Protein AF-A0A8S1IR73-F1 (afdb_monomer_lite)

Sequence (139 aa):
GVGATVCCPGPIAPFKDGVPNVEIRPDGSLAFNRTSLVGPMNALRVSELIATAAAYGLDESWVSQQPLLFMGHAMQSAPGLGWNIIKLLGPARVRRMKAGLGGDAFGEIIRGKASALLAGLQRRLRWSAGKAKSVADEL

Foldseek 3Di:
DDADEAEAEDFEDDQDDPPAPFQQAPVRDTAGAPDAPQDGHYPVVSVVVVVVCVVVRPRYYYHGDPPVVVLVVCCVVPVPVSVVLCVQLVVVLVVCSNVVYHSRNSVVSVVVVVVVVVVVVVVVVVVVVVVVVVVVVVD

pLDDT: mean 74.09, std 13.03, range [42.41, 93.69]

Radius of gyration: 21.78 Å; chains: 1; bounding box: 35×51×77 Å

Structure (mmCIF, N/CA/C/O backbone):
data_AF-A0A8S1IR73-F1
#
_entry.id   AF-A0A8S1IR73-F1
#
loop_
_atom_site.group_PDB
_atom_site.id
_atom_site.type_symbol
_atom_site.label_atom_id
_atom_site.label_alt_id
_atom_site.label_comp_id
_atom_site.label_asym_id
_atom_site.label_entity_id
_atom_site.label_seq_id
_atom_site.pdbx_PDB_ins_code
_atom_site.Cartn_x
_atom_site.Cartn_y
_atom_site.Cartn_z
_atom_site.occupancy
_atom_site.B_iso_or_equiv
_atom_site.auth_seq_id
_atom_site.auth_comp_id
_atom_site.auth_asym_id
_atom_site.auth_atom_id
_atom_site.pdbx_PDB_model_num
ATOM 1 N N . GLY A 1 1 ? -17.301 1.345 25.913 1.00 80.12 1 GLY A N 1
ATOM 2 C CA . GLY A 1 1 ? -17.833 0.440 24.874 1.00 80.12 1 GLY A CA 1
ATOM 3 C C . GLY A 1 1 ? -16.677 -0.242 24.173 1.00 80.12 1 GLY A C 1
ATOM 4 O O . GLY A 1 1 ? -15.562 0.245 24.299 1.00 80.12 1 GLY A O 1
ATOM 5 N N . VAL A 1 2 ? -16.918 -1.357 23.482 1.00 85.00 2 VAL A N 1
ATOM 6 C CA . VAL A 1 2 ? -15.906 -2.004 22.626 1.00 85.00 2 VAL A CA 1
ATOM 7 C C . VAL A 1 2 ? -15.981 -1.368 21.238 1.00 85.00 2 VAL A C 1
ATOM 9 O O . VAL A 1 2 ? -17.069 -1.303 20.673 1.00 85.00 2 VAL A O 1
ATOM 12 N N . GLY A 1 3 ? -14.853 -0.878 20.722 1.00 86.88 3 GLY A N 1
ATOM 13 C CA . GLY A 1 3 ? -14.714 -0.363 19.356 1.00 86.88 3 GLY A CA 1
ATOM 14 C C . GLY A 1 3 ? -13.854 -1.299 18.508 1.00 86.88 3 GLY A C 1
ATOM 15 O O . GLY A 1 3 ? -13.035 -2.042 19.050 1.00 86.88 3 GLY A O 1
ATOM 16 N N . ALA A 1 4 ? -14.046 -1.273 17.191 1.00 89.50 4 ALA A N 1
ATOM 17 C CA . ALA A 1 4 ? -13.272 -2.066 16.243 1.00 89.50 4 ALA A CA 1
ATOM 18 C C . ALA A 1 4 ? -12.822 -1.192 15.067 1.00 89.50 4 ALA A C 1
ATOM 20 O O . ALA A 1 4 ? -13.580 -0.344 14.611 1.00 89.50 4 ALA A O 1
ATOM 21 N N . THR A 1 5 ? -11.608 -1.441 14.574 1.00 91.38 5 THR A N 1
ATOM 22 C CA . THR A 1 5 ? -11.007 -0.732 13.436 1.00 91.38 5 THR A CA 1
ATOM 23 C C . THR A 1 5 ? -10.470 -1.749 12.442 1.00 91.38 5 THR A C 1
ATOM 25 O O . THR A 1 5 ? -9.673 -2.619 12.805 1.00 91.38 5 THR A O 1
ATOM 28 N N . VAL A 1 6 ? -10.860 -1.632 11.175 1.00 91.06 6 VAL A N 1
ATOM 29 C CA . VAL A 1 6 ? -10.351 -2.486 10.097 1.00 91.06 6 VAL A CA 1
ATOM 30 C C . VAL A 1 6 ? -9.114 -1.839 9.480 1.00 91.06 6 VAL A C 1
ATOM 32 O O . VAL A 1 6 ? -9.164 -0.718 8.982 1.00 91.06 6 VAL A O 1
ATOM 35 N N . CYS A 1 7 ? -7.979 -2.539 9.503 1.00 88.00 7 CYS A N 1
ATOM 36 C CA . CYS A 1 7 ? -6.722 -2.034 8.950 1.00 88.00 7 CYS A CA 1
ATOM 37 C C . CYS A 1 7 ? -6.275 -2.862 7.742 1.00 88.00 7 CYS A C 1
ATOM 39 O O . CYS A 1 7 ? -6.101 -4.075 7.850 1.00 88.00 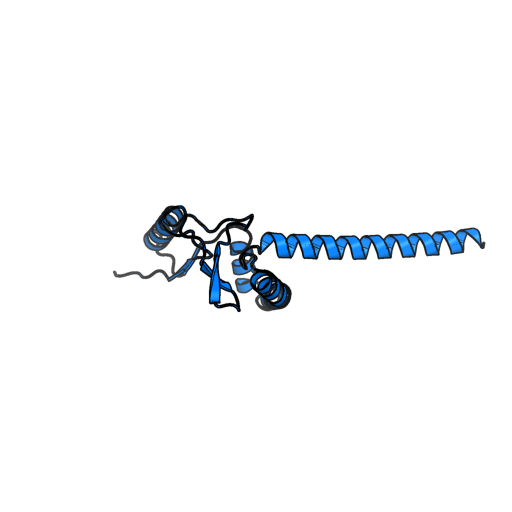7 CYS A O 1
ATOM 41 N N . CYS A 1 8 ? -6.017 -2.197 6.616 1.00 85.94 8 CYS A N 1
ATOM 42 C CA . CYS A 1 8 ? -5.536 -2.804 5.375 1.00 85.94 8 CYS A CA 1
ATOM 43 C C . CYS A 1 8 ? -4.093 -2.357 5.091 1.00 85.94 8 CYS A C 1
ATOM 45 O O . CYS A 1 8 ? -3.879 -1.291 4.497 1.00 85.94 8 CYS A O 1
ATOM 47 N N . PRO A 1 9 ? -3.080 -3.130 5.518 1.00 82.38 9 PRO A N 1
ATOM 48 C CA . PRO A 1 9 ? -1.700 -2.799 5.214 1.00 82.38 9 PRO A CA 1
ATOM 49 C C . PRO A 1 9 ? -1.322 -3.180 3.776 1.00 82.38 9 PRO A C 1
ATOM 51 O O . PRO A 1 9 ? -1.740 -4.208 3.243 1.00 82.38 9 PRO A O 1
ATOM 54 N N . GLY A 1 10 ? -0.484 -2.352 3.151 1.00 76.31 10 GLY A N 1
ATOM 55 C CA . GLY A 1 10 ? 0.249 -2.715 1.938 1.00 76.31 10 GLY A CA 1
ATOM 56 C C . GLY A 1 10 ? 1.435 -3.643 2.245 1.00 76.31 10 GLY A C 1
ATOM 57 O O . GLY A 1 10 ? 1.501 -4.210 3.329 1.00 76.31 10 GLY A O 1
ATOM 58 N N . PRO A 1 11 ? 2.401 -3.802 1.323 1.00 75.50 11 PRO A N 1
ATOM 59 C CA . PRO A 1 11 ? 3.570 -4.657 1.549 1.00 75.50 11 PRO A CA 1
ATOM 60 C C . PRO A 1 11 ? 4.331 -4.288 2.837 1.00 75.50 11 PRO A C 1
ATOM 62 O O . PRO A 1 11 ? 4.726 -3.132 3.002 1.00 75.50 11 PRO A O 1
ATOM 65 N N . ILE A 1 12 ? 4.546 -5.266 3.727 1.00 75.25 12 ILE A N 1
ATOM 66 C CA . ILE A 1 12 ? 5.247 -5.113 5.016 1.00 75.25 12 ILE A CA 1
ATOM 67 C C . ILE A 1 12 ? 6.570 -5.883 4.974 1.00 75.25 12 ILE A C 1
ATOM 69 O O . ILE A 1 12 ? 6.623 -7.015 4.495 1.00 75.25 12 ILE A O 1
ATOM 73 N N . ALA A 1 13 ? 7.643 -5.258 5.458 1.00 70.56 13 ALA A N 1
ATOM 74 C CA . ALA A 1 13 ? 8.947 -5.880 5.597 1.00 70.56 13 ALA A CA 1
ATOM 75 C C . ALA A 1 13 ? 8.889 -6.871 6.768 1.00 70.56 13 ALA A C 1
ATOM 77 O O . ALA A 1 13 ? 8.376 -6.512 7.831 1.00 70.56 13 ALA A O 1
ATOM 78 N N . PRO A 1 14 ? 9.400 -8.101 6.621 1.00 64.38 14 PRO A N 1
ATOM 79 C CA . PRO A 1 14 ? 9.396 -9.053 7.720 1.00 64.38 14 PRO A CA 1
ATOM 80 C C . PRO A 1 14 ? 10.175 -8.509 8.923 1.00 64.38 14 PRO A C 1
ATOM 82 O O . PRO A 1 14 ? 11.183 -7.826 8.773 1.00 64.38 14 PRO A O 1
ATOM 85 N N . PHE A 1 15 ? 9.714 -8.853 10.129 1.00 54.72 15 PHE A N 1
ATOM 86 C CA . PHE A 1 15 ? 10.275 -8.400 11.413 1.00 54.72 15 PHE A CA 1
ATOM 87 C C . PHE A 1 15 ? 11.756 -8.754 11.632 1.00 54.72 15 PHE A C 1
ATOM 89 O O . PHE A 1 15 ? 12.386 -8.201 12.528 1.00 54.72 15 PHE A O 1
ATOM 96 N N . LYS A 1 16 ? 12.308 -9.685 10.847 1.00 51.22 16 LYS A N 1
ATOM 97 C CA . LYS A 1 16 ? 13.734 -10.010 10.845 1.00 51.22 16 LYS A CA 1
ATOM 98 C C . LYS A 1 16 ? 14.370 -9.462 9.578 1.00 51.22 16 LYS A C 1
ATOM 100 O O . LYS A 1 16 ? 14.035 -9.913 8.478 1.00 51.22 16 LYS A O 1
ATOM 105 N N . ASP A 1 17 ? 15.321 -8.550 9.763 1.00 48.03 17 ASP A N 1
ATOM 106 C CA . ASP A 1 17 ? 16.242 -8.112 8.721 1.00 48.03 17 ASP A CA 1
ATOM 107 C C . ASP A 1 17 ? 16.794 -9.337 7.986 1.00 48.03 17 ASP A C 1
ATOM 109 O O . ASP A 1 17 ? 17.501 -10.170 8.552 1.00 48.03 17 ASP A O 1
ATOM 113 N N . GLY A 1 18 ? 16.425 -9.478 6.714 1.00 47.22 18 GLY A N 1
ATOM 114 C CA . GLY A 1 18 ? 16.974 -10.528 5.867 1.00 47.22 18 GLY A CA 1
ATOM 115 C C . GLY A 1 18 ? 16.200 -11.842 5.807 1.00 47.22 18 GLY A C 1
ATOM 116 O O . GLY A 1 18 ? 16.794 -12.818 5.360 1.00 47.22 18 GLY A O 1
ATOM 117 N N . VAL A 1 19 ? 14.903 -11.887 6.138 1.00 48.47 19 VAL A N 1
ATOM 118 C CA . VAL A 1 19 ? 14.020 -12.905 5.534 1.00 48.47 19 VAL A CA 1
ATOM 119 C C . VAL A 1 19 ? 13.515 -12.333 4.205 1.00 48.47 19 VAL A C 1
ATOM 121 O O . VAL A 1 19 ? 12.579 -11.541 4.201 1.00 48.47 19 VAL A O 1
ATOM 124 N N . PRO A 1 20 ? 14.175 -12.595 3.068 1.00 50.66 20 PRO A N 1
ATOM 125 C CA . PRO A 1 20 ? 13.707 -12.108 1.775 1.00 50.66 20 PRO A CA 1
ATOM 126 C C . PRO A 1 20 ? 12.280 -12.587 1.505 1.00 50.66 20 PRO A C 1
ATOM 128 O O . PRO A 1 20 ? 11.905 -13.690 1.904 1.00 50.66 20 PRO A O 1
ATOM 131 N N . ASN A 1 21 ? 11.506 -11.772 0.785 1.00 52.09 21 ASN A N 1
ATOM 132 C CA . ASN A 1 21 ? 10.274 -12.243 0.164 1.00 52.09 21 ASN A CA 1
ATOM 133 C C . ASN A 1 21 ? 10.630 -13.474 -0.673 1.00 52.09 21 ASN A C 1
ATOM 135 O O . ASN A 1 21 ? 11.425 -13.385 -1.613 1.00 52.09 21 ASN A O 1
ATOM 139 N N . VAL A 1 22 ? 10.108 -14.624 -0.257 1.00 54.31 22 VAL A N 1
ATOM 140 C CA . VAL A 1 22 ? 10.385 -15.905 -0.892 1.00 54.31 22 VAL A CA 1
ATOM 141 C C . VAL A 1 22 ? 9.603 -15.942 -2.194 1.00 54.31 22 VAL A C 1
ATOM 143 O O . VAL A 1 22 ? 8.381 -16.075 -2.196 1.00 54.31 22 VAL A O 1
ATOM 146 N N . GLU A 1 23 ? 10.309 -15.791 -3.307 1.00 57.50 23 GLU A N 1
ATOM 147 C CA . GLU A 1 23 ? 9.740 -15.977 -4.632 1.00 57.50 23 GLU A CA 1
ATOM 148 C C . GLU A 1 23 ? 10.011 -17.427 -5.048 1.00 57.50 23 GLU A C 1
ATOM 150 O O . GLU A 1 23 ? 11.157 -17.816 -5.273 1.00 57.50 23 GLU A O 1
ATOM 155 N N . ILE A 1 24 ? 8.965 -18.257 -5.082 1.00 56.75 24 ILE A N 1
ATOM 156 C CA . ILE A 1 24 ? 9.071 -19.643 -5.552 1.00 56.75 24 ILE A CA 1
ATOM 157 C C . ILE A 1 24 ? 9.158 -19.590 -7.076 1.00 56.75 24 ILE A C 1
ATOM 159 O O . ILE A 1 24 ? 8.187 -19.238 -7.751 1.00 56.75 24 ILE A O 1
ATOM 163 N N . ARG A 1 25 ? 10.333 -19.897 -7.628 1.00 58.53 25 ARG A N 1
ATOM 164 C CA . ARG A 1 25 ? 10.522 -19.980 -9.075 1.00 58.53 25 ARG A CA 1
ATOM 165 C C . ARG A 1 25 ? 9.783 -21.198 -9.649 1.00 58.53 25 ARG A C 1
ATOM 167 O O . ARG A 1 25 ? 9.524 -22.164 -8.932 1.00 58.53 25 ARG A O 1
ATOM 174 N N . PRO A 1 26 ? 9.476 -21.197 -10.959 1.00 53.31 26 PRO A N 1
ATOM 175 C CA . PRO A 1 26 ? 8.839 -22.334 -11.632 1.00 53.31 26 PRO A CA 1
ATOM 176 C C . PRO A 1 26 ? 9.626 -23.654 -11.556 1.00 53.31 26 PRO A C 1
ATOM 178 O O . PRO A 1 26 ? 9.050 -24.712 -11.777 1.00 53.31 26 PRO A O 1
ATOM 181 N N . ASP A 1 27 ? 10.926 -23.594 -11.254 1.00 63.41 27 ASP A N 1
ATOM 182 C CA . ASP A 1 27 ? 11.816 -24.743 -11.043 1.00 63.41 27 ASP A CA 1
ATOM 183 C C . ASP A 1 27 ? 11.806 -25.262 -9.588 1.00 63.41 27 ASP A C 1
ATOM 185 O O . ASP A 1 27 ? 12.571 -26.159 -9.244 1.00 63.41 27 ASP A O 1
ATOM 189 N N . GLY A 1 28 ? 10.958 -24.695 -8.721 1.00 56.38 28 GLY A N 1
ATOM 190 C CA . GLY A 1 28 ? 10.884 -25.022 -7.296 1.00 56.38 28 GLY A CA 1
ATOM 191 C C . GLY A 1 28 ? 11.984 -24.383 -6.443 1.00 56.38 28 GLY A C 1
ATOM 192 O O . GLY A 1 28 ? 11.997 -24.582 -5.228 1.00 56.38 28 GLY A O 1
ATOM 193 N N . SER A 1 29 ? 12.893 -23.601 -7.035 1.00 45.34 29 SER A N 1
ATOM 194 C CA . SER A 1 29 ? 13.947 -22.909 -6.293 1.00 45.34 29 SER A CA 1
ATOM 195 C C . SER A 1 29 ? 13.432 -21.626 -5.634 1.00 45.34 29 SER A C 1
ATOM 197 O O . SER A 1 29 ? 12.555 -20.927 -6.149 1.00 45.34 29 SER A O 1
ATOM 199 N N . LEU A 1 30 ? 13.975 -21.310 -4.459 1.00 53.84 30 LEU A N 1
ATOM 200 C CA . LEU A 1 30 ? 13.636 -20.096 -3.721 1.00 53.84 30 LEU A CA 1
ATOM 201 C C . LEU A 1 30 ? 14.546 -18.965 -4.207 1.00 53.84 30 LEU A C 1
ATOM 203 O O . LEU A 1 30 ? 15.763 -19.018 -4.028 1.00 53.84 30 LEU A O 1
ATOM 207 N N . ALA A 1 31 ? 13.966 -17.943 -4.830 1.00 50.25 31 ALA A N 1
ATOM 208 C CA . ALA A 1 31 ? 14.681 -16.743 -5.234 1.00 50.25 31 ALA A CA 1
ATOM 209 C C . ALA A 1 31 ? 14.435 -15.605 -4.245 1.00 50.25 31 ALA A C 1
ATOM 211 O O . ALA A 1 31 ? 13.313 -15.344 -3.813 1.00 50.25 31 ALA A O 1
ATOM 212 N N . PHE A 1 32 ? 15.522 -14.926 -3.890 1.00 52.84 32 PHE A N 1
ATOM 213 C CA . PHE A 1 32 ? 15.524 -13.851 -2.913 1.00 52.84 32 PHE A CA 1
ATOM 214 C C . PHE A 1 32 ? 15.407 -12.504 -3.621 1.00 52.84 32 PHE A C 1
ATOM 216 O O . PHE A 1 32 ? 16.385 -12.012 -4.186 1.00 52.84 32 PHE A O 1
ATOM 223 N N . ASN A 1 33 ? 14.223 -11.891 -3.591 1.00 51.56 33 ASN A N 1
ATOM 224 C CA . ASN A 1 33 ? 14.032 -10.585 -4.210 1.00 51.56 33 ASN A CA 1
ATOM 225 C C . ASN A 1 33 ? 14.299 -9.455 -3.212 1.00 51.56 33 ASN A C 1
ATOM 227 O O . ASN A 1 33 ? 13.533 -9.251 -2.270 1.00 51.56 33 ASN A O 1
ATOM 231 N N . ARG A 1 34 ? 15.404 -8.729 -3.409 1.00 48.44 34 ARG A N 1
ATOM 232 C CA . ARG A 1 34 ? 15.784 -7.543 -2.620 1.00 48.44 34 ARG A CA 1
ATOM 233 C C . ARG A 1 34 ? 15.567 -6.228 -3.378 1.00 48.44 34 ARG A C 1
ATOM 235 O O . ARG A 1 34 ? 16.041 -5.191 -2.925 1.00 48.44 34 ARG A O 1
ATOM 242 N N . THR A 1 35 ? 14.902 -6.243 -4.534 1.00 42.41 35 THR A N 1
ATOM 243 C CA . THR A 1 35 ? 14.945 -5.109 -5.468 1.00 42.41 35 THR A CA 1
ATOM 244 C C . THR A 1 35 ? 13.554 -4.571 -5.788 1.00 42.41 35 THR A C 1
ATOM 246 O O . THR A 1 35 ? 13.025 -4.757 -6.881 1.00 42.41 35 THR A O 1
ATOM 249 N N . SER A 1 36 ? 12.983 -3.838 -4.836 1.00 44.88 36 SER A N 1
ATOM 250 C CA . SER A 1 36 ? 11.922 -2.863 -5.091 1.00 44.88 36 SER A CA 1
ATOM 251 C C . SER A 1 36 ? 12.354 -1.502 -4.531 1.00 44.88 36 SER A C 1
ATOM 253 O O . SER A 1 36 ? 12.642 -1.366 -3.346 1.00 44.88 36 SER A O 1
ATOM 255 N N . LEU A 1 37 ? 12.443 -0.476 -5.396 1.00 43.56 37 LEU A N 1
ATOM 256 C CA . LEU A 1 37 ? 12.904 0.885 -5.040 1.00 43.56 37 LEU A CA 1
ATOM 257 C C . LEU A 1 37 ? 11.953 1.646 -4.087 1.00 43.56 37 LEU A C 1
ATOM 259 O O . LEU A 1 37 ? 12.272 2.747 -3.647 1.00 43.56 37 LEU A O 1
ATOM 263 N N . VAL A 1 38 ? 10.789 1.073 -3.771 1.00 53.06 38 VAL A N 1
ATOM 264 C CA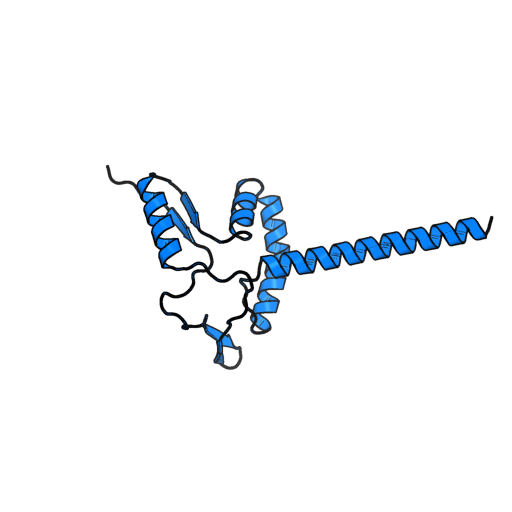 . VAL A 1 38 ? 9.858 1.520 -2.723 1.00 53.06 38 VAL A CA 1
ATOM 265 C C . VAL A 1 38 ? 9.697 0.321 -1.798 1.00 53.06 38 VAL A C 1
ATOM 267 O O . VAL A 1 38 ? 8.854 -0.540 -2.037 1.00 53.06 38 VAL A O 1
ATOM 270 N N . GLY A 1 39 ? 10.618 0.193 -0.844 1.00 59.19 39 GLY A N 1
ATOM 271 C CA . GLY A 1 39 ? 10.706 -0.987 0.008 1.00 59.19 39 GLY A CA 1
ATOM 272 C C . GLY A 1 39 ? 9.420 -1.209 0.812 1.00 59.19 39 GLY A C 1
ATOM 273 O O . GLY A 1 39 ? 8.691 -0.254 1.101 1.00 59.19 39 GLY A O 1
ATOM 274 N N . PRO A 1 40 ? 9.121 -2.459 1.190 1.00 67.50 40 PRO A N 1
ATOM 275 C CA . PRO A 1 40 ? 7.970 -2.748 2.030 1.00 67.50 40 PRO A CA 1
ATOM 276 C C . PRO A 1 40 ? 8.071 -1.989 3.368 1.00 67.50 40 PRO A C 1
ATOM 278 O O . PRO A 1 40 ? 9.163 -1.682 3.850 1.00 67.50 40 PRO A O 1
ATOM 281 N N . MET A 1 41 ? 6.932 -1.623 3.962 1.00 72.62 41 MET A N 1
ATOM 282 C CA . MET A 1 41 ? 6.925 -0.808 5.180 1.00 72.62 41 MET A CA 1
ATOM 283 C C . MET A 1 41 ? 7.517 -1.559 6.368 1.00 72.62 41 MET A C 1
ATOM 285 O O . MET A 1 41 ? 7.239 -2.738 6.552 1.00 72.62 41 MET A O 1
ATOM 289 N N . ASN A 1 42 ? 8.275 -0.864 7.218 1.00 77.50 42 ASN A N 1
ATOM 290 C CA . ASN A 1 42 ? 8.764 -1.443 8.465 1.00 77.50 42 ASN A CA 1
ATOM 291 C C . ASN A 1 42 ? 7.579 -1.900 9.340 1.00 77.50 42 ASN A C 1
ATOM 293 O O . ASN A 1 42 ? 6.642 -1.132 9.570 1.00 77.50 42 ASN A O 1
ATOM 297 N N . ALA A 1 43 ? 7.624 -3.143 9.824 1.00 80.31 43 ALA A N 1
ATOM 298 C CA . ALA A 1 43 ? 6.535 -3.741 10.590 1.00 80.31 43 ALA A CA 1
ATOM 299 C C . ALA A 1 43 ? 6.239 -3.012 11.912 1.00 80.31 43 ALA A C 1
ATOM 301 O O . ALA A 1 43 ? 5.071 -2.867 12.273 1.00 80.31 43 ALA A O 1
ATOM 302 N N . LEU A 1 44 ? 7.266 -2.476 12.585 1.00 81.62 44 LEU A N 1
ATOM 303 C CA . LEU A 1 44 ? 7.089 -1.634 13.770 1.00 81.62 44 LEU A CA 1
ATOM 304 C C . LEU A 1 44 ? 6.263 -0.398 13.410 1.00 81.62 44 LEU A C 1
ATOM 306 O O . LEU A 1 44 ? 5.235 -0.129 14.029 1.00 81.62 44 LEU A O 1
ATOM 310 N N . ARG A 1 45 ? 6.633 0.282 12.322 1.00 82.75 45 ARG A N 1
ATOM 311 C CA . ARG A 1 45 ? 5.902 1.463 11.859 1.00 82.75 45 ARG A CA 1
ATOM 312 C C . ARG A 1 45 ? 4.453 1.147 11.479 1.00 82.75 45 ARG A C 1
ATOM 314 O O . ARG A 1 45 ? 3.561 1.945 11.748 1.00 82.75 45 ARG A O 1
ATOM 321 N N . VAL A 1 46 ? 4.203 -0.007 10.858 1.00 87.31 46 VAL A N 1
ATOM 322 C CA . VAL A 1 46 ? 2.837 -0.461 10.539 1.00 87.31 46 VAL A CA 1
ATOM 323 C C . VAL A 1 46 ? 2.032 -0.654 11.825 1.00 87.31 46 VAL A C 1
ATOM 325 O O . VAL A 1 46 ? 0.904 -0.177 11.910 1.00 87.31 46 VAL A O 1
ATOM 328 N N . SER A 1 47 ? 2.614 -1.306 12.836 1.00 88.06 47 SER A N 1
ATOM 329 C CA . SER A 1 47 ? 1.937 -1.563 14.112 1.00 88.06 47 SER A CA 1
ATOM 330 C C . SER A 1 47 ? 1.596 -0.284 14.883 1.00 88.06 47 SER A C 1
ATOM 332 O O . SER A 1 47 ? 0.488 -0.171 15.402 1.00 88.06 47 SER A O 1
ATOM 334 N N . GLU A 1 48 ? 2.479 0.719 14.873 1.00 90.44 48 GLU A N 1
ATOM 335 C CA . GLU A 1 48 ? 2.206 2.042 15.451 1.00 90.44 48 GLU A CA 1
ATOM 336 C C . GLU A 1 48 ? 1.006 2.720 14.782 1.00 90.44 48 GLU A C 1
ATOM 338 O O . GLU A 1 48 ? 0.152 3.290 15.460 1.00 90.44 48 GLU A O 1
ATOM 343 N N . LEU A 1 49 ? 0.924 2.652 13.450 1.00 90.44 49 LEU A N 1
ATOM 344 C CA . LEU A 1 49 ? -0.167 3.260 12.689 1.00 90.44 49 LEU A CA 1
ATOM 345 C C . LEU A 1 49 ? -1.499 2.549 12.945 1.00 90.44 49 LEU A C 1
ATOM 347 O O . LEU A 1 49 ? -2.517 3.221 13.081 1.00 90.44 49 LEU A O 1
ATOM 351 N N . ILE A 1 50 ? -1.486 1.220 13.076 1.00 91.81 50 ILE A N 1
ATOM 352 C CA . ILE A 1 50 ? -2.668 0.429 13.451 1.00 91.81 50 ILE A CA 1
ATOM 353 C C . ILE A 1 50 ? -3.141 0.801 14.861 1.00 91.81 50 ILE A C 1
ATOM 355 O O . ILE A 1 50 ? -4.323 1.072 15.063 1.00 91.81 50 ILE A O 1
ATOM 359 N N . ALA A 1 51 ? -2.223 0.857 15.830 1.00 92.88 51 ALA A N 1
ATOM 360 C CA . ALA A 1 51 ? -2.559 1.228 17.202 1.00 92.88 51 ALA A CA 1
ATOM 361 C C . ALA A 1 51 ? -3.103 2.662 17.275 1.00 92.88 51 ALA A C 1
ATOM 363 O O . ALA A 1 51 ? -4.073 2.927 17.980 1.00 92.88 51 ALA A O 1
ATOM 364 N N . THR A 1 52 ? -2.523 3.570 16.487 1.00 93.69 52 THR A N 1
ATOM 365 C CA . THR A 1 52 ? -3.010 4.944 16.351 1.00 93.69 52 THR A CA 1
ATOM 366 C C . THR A 1 52 ? -4.420 4.961 15.760 1.00 93.69 52 THR A C 1
ATOM 368 O O . THR A 1 52 ? -5.307 5.573 16.341 1.00 93.69 52 THR A O 1
ATOM 371 N N . ALA A 1 53 ? -4.674 4.252 14.658 1.00 92.19 53 ALA A N 1
ATOM 372 C CA . ALA A 1 53 ? -5.999 4.191 14.040 1.00 92.19 53 ALA A CA 1
ATOM 373 C C . ALA A 1 53 ? -7.083 3.702 15.017 1.00 92.19 53 ALA A C 1
ATOM 375 O O . ALA A 1 53 ? -8.153 4.304 15.096 1.00 92.19 53 ALA A O 1
ATOM 376 N N . ALA A 1 54 ? -6.769 2.674 15.811 1.00 92.38 54 ALA A N 1
ATOM 377 C CA . ALA A 1 54 ? -7.655 2.174 16.857 1.00 92.38 54 ALA A CA 1
ATOM 378 C C . ALA A 1 54 ? -7.871 3.197 17.987 1.00 92.38 54 ALA A C 1
ATOM 380 O O . ALA A 1 54 ? -8.999 3.387 18.435 1.00 92.38 54 ALA A O 1
ATOM 381 N N . ALA A 1 55 ? -6.817 3.897 18.424 1.00 92.94 55 ALA A N 1
ATOM 382 C CA . ALA A 1 55 ? -6.914 4.925 19.463 1.00 92.94 55 ALA A CA 1
ATOM 383 C C . ALA A 1 55 ? -7.789 6.119 19.043 1.00 92.94 55 ALA A C 1
ATOM 385 O O . ALA A 1 55 ? -8.478 6.697 19.880 1.00 92.94 55 ALA A O 1
ATOM 386 N N . TYR A 1 56 ? -7.790 6.464 17.753 1.00 93.50 56 TYR A N 1
ATOM 387 C CA . TYR A 1 56 ? -8.649 7.509 17.188 1.00 93.50 56 TYR A CA 1
ATOM 388 C C . TYR A 1 56 ? -10.061 7.022 16.826 1.00 93.50 56 TYR A C 1
ATOM 390 O O . TYR A 1 56 ? -10.876 7.828 16.384 1.00 93.50 56 TYR A O 1
ATOM 398 N N . GLY A 1 57 ? -10.368 5.733 17.015 1.00 91.88 57 GLY A N 1
ATOM 399 C CA . GLY A 1 57 ? -11.682 5.170 16.708 1.00 91.88 57 GLY A CA 1
ATOM 400 C C . GLY A 1 57 ? -12.031 5.225 15.221 1.00 91.88 57 GLY A C 1
ATOM 401 O O . GLY A 1 57 ? -13.187 5.449 14.879 1.00 91.88 57 GLY A O 1
ATOM 402 N N . LEU A 1 58 ? -11.039 5.074 14.337 1.00 90.44 58 LEU A N 1
ATOM 403 C CA . LEU A 1 58 ? -11.293 5.010 12.898 1.00 90.44 58 LEU A CA 1
ATOM 404 C C . LEU A 1 58 ? -12.019 3.704 12.557 1.00 90.44 58 LEU A C 1
ATOM 406 O O . LEU A 1 58 ? -11.621 2.647 13.040 1.00 90.44 58 LEU A O 1
ATOM 410 N N . ASP A 1 59 ? -13.028 3.748 11.690 1.00 88.56 59 ASP A N 1
ATOM 411 C CA . ASP A 1 59 ? -13.706 2.528 11.226 1.00 88.56 59 ASP A CA 1
ATOM 412 C C . ASP A 1 59 ? -12.802 1.720 10.276 1.00 88.56 59 ASP A C 1
ATOM 414 O O . ASP A 1 59 ? -12.671 0.499 10.397 1.00 88.56 59 ASP A O 1
ATOM 418 N N . GLU A 1 60 ? -12.104 2.416 9.370 1.00 86.56 60 GLU A N 1
ATOM 419 C CA . GLU A 1 60 ? -11.181 1.834 8.392 1.00 86.56 60 GLU A CA 1
ATOM 420 C C . GLU A 1 60 ? -9.879 2.640 8.281 1.00 86.56 60 GLU A C 1
ATOM 422 O O . GLU A 1 60 ? -9.882 3.873 8.279 1.00 86.56 60 GLU A O 1
ATOM 427 N N . SER A 1 61 ? -8.744 1.951 8.131 1.00 87.25 61 SER A N 1
ATOM 428 C CA . SER A 1 61 ? -7.450 2.587 7.864 1.00 87.25 61 SER A CA 1
ATOM 429 C C . SER A 1 61 ? -6.625 1.819 6.832 1.00 87.25 61 SER A C 1
ATOM 431 O O . SER A 1 61 ? -6.546 0.589 6.840 1.00 87.25 61 SER A O 1
ATOM 433 N N . TRP A 1 62 ? -6.007 2.549 5.904 1.00 86.31 62 TRP A N 1
ATOM 434 C CA . TRP A 1 62 ? -5.117 1.988 4.887 1.00 86.31 62 TRP A CA 1
ATOM 435 C C . TRP A 1 62 ? -3.689 2.428 5.163 1.00 86.31 62 TRP A C 1
ATOM 437 O O . TRP A 1 62 ? -3.400 3.616 5.290 1.00 86.31 62 TRP A O 1
ATOM 447 N N . VAL A 1 63 ? -2.786 1.457 5.242 1.00 84.69 63 VAL A N 1
ATOM 448 C CA . VAL A 1 63 ? -1.433 1.677 5.754 1.00 84.69 63 VAL A CA 1
ATOM 449 C C . VAL A 1 63 ? -0.426 1.212 4.704 1.00 84.69 63 VAL A C 1
ATOM 451 O O . VAL A 1 63 ? -0.112 0.030 4.597 1.00 84.69 63 VAL A O 1
ATOM 454 N N . SER A 1 64 ? 0.052 2.131 3.861 1.00 79.69 64 SER A N 1
ATOM 455 C CA . SER A 1 64 ? 0.988 1.810 2.774 1.00 79.69 64 SER A CA 1
ATOM 456 C C . SER A 1 64 ? 1.864 3.001 2.367 1.00 79.69 64 SER A C 1
ATOM 458 O O . SER A 1 64 ? 1.539 4.150 2.662 1.00 79.69 64 SER A O 1
ATOM 460 N N . GLN A 1 65 ? 2.961 2.739 1.647 1.00 74.56 65 GLN A N 1
ATOM 461 C CA . GLN A 1 65 ? 3.791 3.793 1.060 1.00 74.56 65 GLN A CA 1
ATOM 462 C C . GLN A 1 65 ? 3.097 4.465 -0.142 1.00 74.56 65 GLN A C 1
ATOM 464 O O . GLN A 1 65 ? 2.303 3.857 -0.870 1.00 74.56 65 GLN A O 1
ATOM 469 N N . GLN A 1 66 ? 3.439 5.734 -0.381 1.00 66.00 66 GLN A N 1
A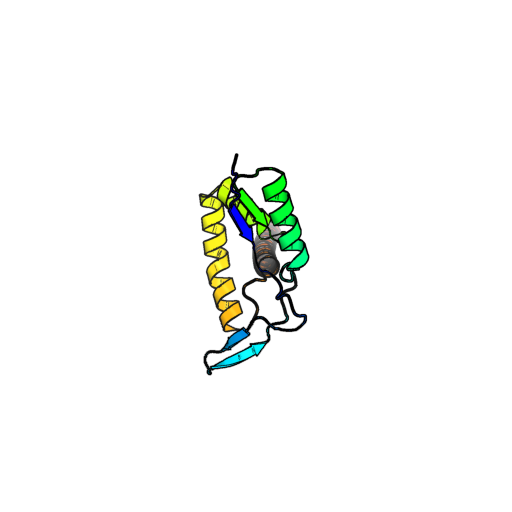TOM 470 C CA . GLN A 1 66 ? 3.047 6.500 -1.571 1.00 66.00 66 GLN A CA 1
ATOM 471 C C . GLN A 1 66 ? 3.819 5.930 -2.773 1.00 66.00 66 GLN A C 1
ATOM 473 O O . GLN A 1 66 ? 5.023 6.157 -2.881 1.00 66.00 66 GLN A O 1
ATOM 478 N N . PRO A 1 67 ? 3.201 5.068 -3.603 1.00 70.75 67 PRO A N 1
ATOM 479 C CA . PRO A 1 67 ? 2.082 5.425 -4.484 1.00 70.75 67 PRO A CA 1
ATOM 480 C C . PRO A 1 67 ? 0.859 4.494 -4.377 1.00 70.75 67 PRO A C 1
ATOM 482 O O . PRO A 1 67 ? -0.144 4.695 -5.064 1.00 70.75 67 PRO A O 1
ATOM 485 N N . LEU A 1 68 ? 0.941 3.457 -3.543 1.00 73.25 68 LEU A N 1
ATOM 486 C CA . LEU A 1 68 ? -0.122 2.470 -3.387 1.00 73.25 68 LEU A CA 1
ATOM 487 C C . LEU A 1 68 ? -1.277 3.048 -2.561 1.00 73.25 68 LEU A C 1
ATOM 489 O O . LEU A 1 68 ? -2.439 2.813 -2.882 1.00 73.25 68 LEU A O 1
ATOM 493 N N . LEU A 1 69 ? -0.959 3.880 -1.565 1.00 78.50 69 LEU A N 1
ATOM 494 C CA . LEU A 1 69 ? -1.961 4.603 -0.782 1.00 78.50 69 LEU A CA 1
ATOM 495 C C . LEU A 1 69 ? -2.800 5.549 -1.660 1.00 78.50 69 LEU A C 1
ATOM 497 O O . LEU A 1 69 ? -4.025 5.545 -1.583 1.00 78.50 69 LEU A O 1
ATOM 501 N N . PHE A 1 70 ? -2.153 6.279 -2.576 1.00 78.12 70 PHE A N 1
ATOM 502 C CA . PHE A 1 70 ? -2.843 7.126 -3.554 1.00 78.12 70 PHE A CA 1
ATOM 503 C C . PHE A 1 70 ? -3.770 6.320 -4.477 1.00 78.12 70 PHE A C 1
ATOM 505 O O . PHE A 1 70 ? -4.885 6.748 -4.764 1.00 78.12 70 PHE A O 1
ATOM 512 N N . MET A 1 71 ? -3.342 5.127 -4.909 1.00 76.25 71 MET A N 1
ATOM 513 C CA . MET A 1 71 ? -4.197 4.220 -5.684 1.00 76.25 71 MET A CA 1
ATOM 514 C C . MET A 1 71 ? -5.455 3.823 -4.906 1.00 76.25 71 MET A C 1
ATOM 516 O O . MET A 1 71 ? -6.532 3.724 -5.488 1.00 76.25 71 MET A O 1
ATOM 520 N N . GLY A 1 72 ? -5.323 3.624 -3.596 1.00 77.06 72 GLY A N 1
ATOM 521 C CA . GLY A 1 72 ? -6.446 3.344 -2.715 1.00 77.06 72 GLY A CA 1
ATOM 522 C C . GLY A 1 72 ? -7.486 4.442 -2.676 1.00 77.06 72 GLY A C 1
ATOM 523 O O . GLY A 1 72 ? -8.661 4.190 -2.937 1.00 77.06 72 GLY A O 1
ATOM 524 N N . HIS A 1 73 ? -7.040 5.677 -2.465 1.00 80.44 73 HIS A N 1
ATOM 525 C CA . HIS A 1 73 ? -7.929 6.831 -2.548 1.00 80.44 73 HIS A CA 1
ATOM 526 C C . HIS A 1 73 ? -8.538 6.995 -3.943 1.00 80.44 73 HIS A C 1
ATOM 528 O O . HIS A 1 73 ? -9.717 7.311 -4.060 1.00 80.44 73 HIS A O 1
ATOM 534 N N . ALA A 1 74 ? -7.791 6.703 -5.011 1.00 79.69 74 ALA A N 1
ATOM 535 C CA . ALA A 1 74 ? -8.345 6.726 -6.361 1.00 79.69 74 ALA A CA 1
ATOM 536 C C . ALA A 1 74 ? -9.461 5.681 -6.566 1.00 79.69 74 ALA A C 1
ATOM 538 O O . ALA A 1 74 ? -10.438 5.992 -7.244 1.00 79.69 74 ALA A O 1
ATOM 539 N N . MET A 1 75 ? -9.368 4.480 -5.971 1.00 80.38 75 MET A N 1
ATOM 540 C CA . MET A 1 75 ? -10.472 3.500 -6.011 1.00 80.38 75 MET A CA 1
ATOM 541 C C . MET A 1 75 ? -11.712 3.995 -5.280 1.00 80.38 75 MET A C 1
ATOM 543 O O . MET A 1 75 ? -12.817 3.781 -5.768 1.00 80.38 75 MET A O 1
ATOM 547 N N . GLN A 1 76 ? -11.523 4.623 -4.118 1.00 82.81 76 GLN A N 1
ATOM 548 C CA . GLN A 1 76 ? -12.622 5.110 -3.285 1.00 82.81 76 GLN A CA 1
ATOM 549 C C . GLN A 1 76 ? -13.349 6.280 -3.957 1.00 82.81 76 GLN A C 1
ATOM 551 O O . GLN A 1 76 ? -14.575 6.302 -3.991 1.00 82.81 76 GLN A O 1
ATOM 556 N N . SER A 1 77 ? -12.605 7.218 -4.549 1.00 83.62 77 SER A N 1
ATOM 557 C CA . SER A 1 77 ? -13.185 8.411 -5.176 1.00 83.62 77 SER A CA 1
ATOM 558 C C . SER A 1 77 ? -13.674 8.175 -6.609 1.00 83.62 77 SER A C 1
ATOM 560 O O . SER A 1 77 ? -14.618 8.823 -7.053 1.00 83.62 77 SER A O 1
ATOM 562 N N . ALA A 1 78 ? -13.021 7.287 -7.365 1.00 88.06 78 ALA A N 1
ATOM 563 C CA . ALA A 1 78 ? -13.299 7.060 -8.782 1.00 88.06 78 ALA A CA 1
ATOM 564 C C . ALA A 1 78 ? -13.063 5.584 -9.170 1.00 88.06 78 ALA A C 1
ATOM 566 O O . ALA A 1 78 ? -12.084 5.266 -9.859 1.00 88.06 78 ALA A O 1
ATOM 567 N N . PRO A 1 79 ? -13.974 4.663 -8.800 1.00 85.06 79 PRO A N 1
ATOM 568 C CA . PRO A 1 79 ? -13.771 3.222 -8.969 1.00 85.06 79 PRO A CA 1
ATOM 569 C C . PRO A 1 79 ? -13.527 2.812 -10.427 1.00 85.06 79 PRO A C 1
ATOM 571 O O . PRO A 1 79 ? -12.714 1.930 -10.695 1.00 85.06 79 PRO A O 1
ATOM 574 N N . GLY A 1 80 ? -14.154 3.492 -11.395 1.00 85.94 80 GLY A N 1
ATOM 575 C CA . GLY A 1 80 ? -13.918 3.242 -12.821 1.00 85.94 80 GLY A CA 1
ATOM 576 C C . GLY A 1 80 ? -12.497 3.599 -13.274 1.00 85.94 80 GLY A C 1
ATOM 577 O O . GLY A 1 80 ? -11.857 2.825 -13.991 1.00 85.94 80 GLY A O 1
ATOM 578 N N . LEU A 1 81 ? -11.972 4.745 -12.827 1.00 80.44 81 LEU A N 1
ATOM 579 C CA . LEU A 1 81 ? -10.596 5.158 -13.120 1.00 80.44 81 LEU A CA 1
ATOM 580 C C . LEU A 1 81 ? -9.612 4.182 -12.482 1.00 80.44 81 LEU A C 1
ATOM 582 O O . LEU A 1 81 ? -8.687 3.698 -13.133 1.00 80.44 81 LEU A O 1
ATOM 586 N N . GLY A 1 82 ? -9.862 3.851 -11.224 1.00 81.88 82 GLY A N 1
ATOM 587 C CA . GLY A 1 82 ? -9.060 2.903 -10.498 1.00 81.88 82 GLY A CA 1
ATOM 588 C C . GLY A 1 82 ? -9.017 1.518 -11.159 1.00 81.88 82 GLY A C 1
ATOM 589 O O . GLY A 1 82 ? -7.938 0.978 -11.420 1.00 81.88 82 GLY A O 1
ATOM 590 N N . TRP A 1 83 ? -10.168 0.976 -11.547 1.00 82.75 83 TRP A N 1
ATOM 591 C CA . TRP A 1 83 ? -10.249 -0.302 -12.251 1.00 82.75 83 TRP A CA 1
ATOM 592 C C . TRP A 1 83 ? -9.422 -0.320 -13.542 1.00 82.75 83 TRP A C 1
ATOM 594 O O . TRP A 1 83 ? -8.700 -1.283 -13.817 1.00 82.75 83 TRP A O 1
ATOM 604 N N . ASN A 1 84 ? -9.460 0.771 -14.311 1.00 83.69 84 ASN A N 1
ATOM 605 C CA . ASN A 1 84 ? -8.650 0.913 -15.519 1.00 83.69 84 ASN A CA 1
ATOM 606 C C . ASN A 1 84 ? -7.148 0.926 -15.212 1.00 83.69 84 ASN A C 1
ATOM 608 O O . ASN A 1 84 ? -6.363 0.299 -15.929 1.00 83.69 84 ASN A O 1
ATOM 612 N N . ILE A 1 85 ? -6.737 1.578 -14.123 1.00 80.06 85 ILE A N 1
ATOM 613 C CA . ILE A 1 85 ? -5.335 1.590 -13.702 1.00 80.06 85 ILE A CA 1
ATOM 614 C C . ILE A 1 85 ? -4.891 0.193 -13.246 1.00 80.06 85 ILE A C 1
ATOM 616 O O . ILE A 1 85 ? -3.827 -0.275 -13.652 1.00 80.06 85 ILE A O 1
ATOM 620 N N . ILE A 1 86 ? -5.715 -0.532 -12.486 1.00 81.56 86 ILE A N 1
ATOM 621 C CA . ILE A 1 86 ? -5.412 -1.912 -12.077 1.00 81.56 86 ILE A CA 1
ATOM 622 C C . ILE A 1 86 ? -5.292 -2.828 -13.298 1.00 81.56 86 ILE A C 1
ATOM 624 O O . ILE A 1 86 ? -4.323 -3.582 -13.391 1.00 81.56 86 ILE A O 1
ATOM 628 N N . LYS A 1 87 ? -6.204 -2.731 -14.274 1.00 83.56 87 LYS A N 1
ATOM 629 C CA . LYS A 1 87 ? -6.116 -3.486 -15.538 1.00 83.56 87 LYS A CA 1
ATOM 630 C C . LYS A 1 87 ? -4.836 -3.187 -16.315 1.00 83.56 87 LYS A C 1
ATOM 632 O O . LYS A 1 87 ? -4.266 -4.085 -16.932 1.00 83.56 87 LYS A O 1
ATOM 637 N N . LEU A 1 88 ? -4.355 -1.947 -16.271 1.00 80.56 88 LEU A N 1
ATOM 638 C CA . LEU A 1 88 ? -3.111 -1.551 -16.927 1.00 80.56 88 LEU A CA 1
ATOM 639 C C . LEU A 1 88 ? -1.865 -2.093 -16.205 1.00 80.56 88 LEU A C 1
ATOM 641 O O . LEU A 1 88 ? -0.875 -2.456 -16.852 1.00 80.56 88 LEU A O 1
ATOM 645 N N . LEU A 1 89 ? -1.898 -2.118 -14.872 1.00 77.25 89 LEU A N 1
ATOM 646 C CA . LEU A 1 89 ? -0.763 -2.484 -14.024 1.00 77.25 89 LEU A CA 1
ATOM 647 C C . LEU A 1 89 ? -0.671 -3.990 -13.769 1.00 77.25 89 LEU A C 1
ATOM 649 O O . LEU A 1 89 ? 0.437 -4.519 -13.712 1.00 77.25 89 LEU A O 1
ATOM 653 N N . GLY A 1 90 ? -1.798 -4.695 -13.680 1.00 77.94 90 GLY A N 1
ATOM 654 C CA . GLY A 1 90 ? -1.875 -6.132 -13.400 1.00 77.94 90 GLY A CA 1
ATOM 655 C C . GLY A 1 90 ? -0.979 -6.977 -14.313 1.00 77.94 90 GLY A C 1
ATOM 656 O O . GLY A 1 90 ? -0.084 -7.655 -13.810 1.00 77.94 90 GLY A O 1
ATOM 657 N N . PRO A 1 91 ? -1.099 -6.874 -15.651 1.00 83.44 91 PRO A N 1
ATOM 658 C CA . PRO A 1 91 ? -0.253 -7.631 -16.573 1.00 83.44 91 PRO A CA 1
ATOM 659 C C . PRO A 1 91 ? 1.238 -7.295 -16.446 1.00 83.44 91 PRO A C 1
ATOM 661 O O . PRO A 1 91 ? 2.089 -8.155 -16.657 1.00 83.44 91 PRO A O 1
ATOM 664 N N . ALA A 1 92 ? 1.575 -6.045 -16.112 1.00 76.69 92 ALA A N 1
ATOM 665 C CA . ALA A 1 92 ? 2.962 -5.636 -15.911 1.00 76.69 92 ALA A CA 1
ATOM 666 C C . ALA A 1 92 ? 3.538 -6.219 -14.613 1.00 76.69 92 ALA A C 1
ATOM 668 O O . ALA A 1 92 ? 4.669 -6.694 -14.625 1.00 76.69 92 ALA A O 1
ATOM 669 N N . ARG A 1 93 ? 2.750 -6.254 -13.533 1.00 72.69 93 ARG A N 1
ATOM 670 C CA . ARG A 1 93 ? 3.133 -6.882 -12.260 1.00 72.69 93 ARG A CA 1
ATOM 671 C C . ARG A 1 93 ? 3.363 -8.382 -12.430 1.00 72.69 93 ARG A C 1
ATOM 673 O O . ARG A 1 93 ? 4.411 -8.873 -12.035 1.00 72.69 93 ARG A O 1
ATOM 680 N N . VAL A 1 94 ? 2.456 -9.077 -13.120 1.00 78.50 94 VAL A N 1
ATOM 681 C CA . VAL A 1 94 ? 2.600 -10.515 -13.410 1.00 78.50 94 VAL A CA 1
ATOM 682 C C . VAL A 1 94 ? 3.856 -10.799 -14.236 1.00 78.50 94 VAL A C 1
ATOM 684 O O . VAL A 1 94 ? 4.579 -11.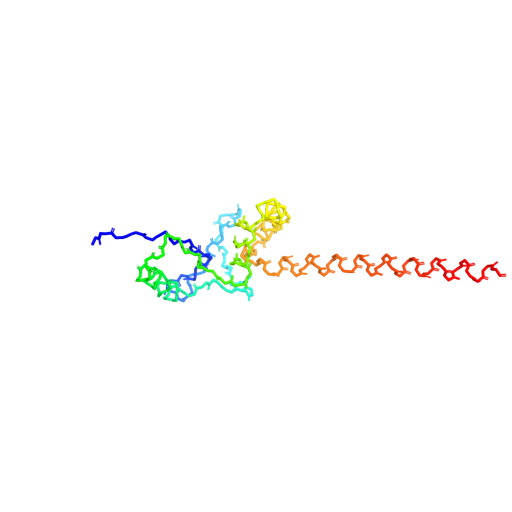746 -13.945 1.00 78.50 94 VAL A O 1
ATOM 687 N N . ARG A 1 95 ? 4.159 -9.978 -15.250 1.00 79.25 95 ARG A N 1
ATOM 688 C CA . ARG A 1 95 ? 5.392 -1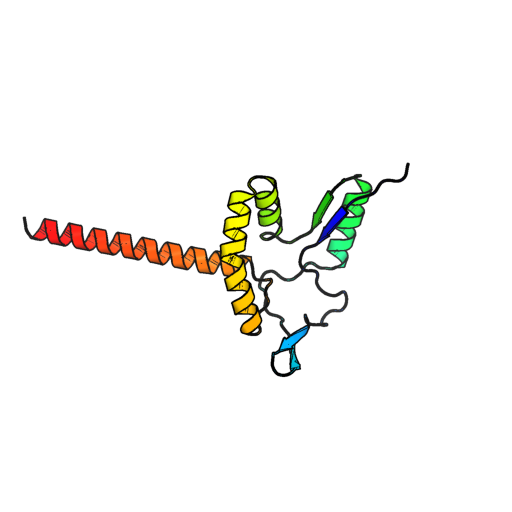0.141 -16.041 1.00 79.25 95 ARG A CA 1
ATOM 689 C C . ARG A 1 95 ? 6.661 -9.908 -15.223 1.00 79.25 95 ARG A C 1
ATOM 691 O O . ARG A 1 95 ? 7.637 -10.607 -15.457 1.00 79.25 95 ARG A O 1
ATOM 698 N N . ARG A 1 96 ? 6.647 -8.964 -14.276 1.00 69.94 96 ARG A N 1
ATOM 699 C CA . ARG A 1 96 ? 7.788 -8.726 -13.377 1.00 69.94 96 ARG A CA 1
ATOM 700 C C . ARG A 1 96 ? 8.006 -9.900 -12.431 1.00 69.94 96 ARG A C 1
ATOM 702 O O . ARG A 1 96 ? 9.120 -10.397 -12.380 1.00 69.94 96 ARG A O 1
ATOM 709 N N . MET A 1 97 ? 6.940 -10.425 -11.830 1.00 68.06 97 MET A N 1
ATOM 710 C CA . MET A 1 97 ? 7.029 -11.632 -10.997 1.00 68.06 97 MET A CA 1
ATOM 711 C C . MET A 1 97 ? 7.532 -12.841 -11.799 1.00 68.06 97 MET A C 1
ATOM 713 O O . MET A 1 97 ? 8.419 -13.565 -11.371 1.00 68.06 97 MET A O 1
ATOM 717 N N . LYS A 1 98 ? 7.061 -13.027 -13.041 1.00 72.00 98 LYS A N 1
ATOM 718 C CA . LYS A 1 98 ? 7.602 -14.077 -13.926 1.00 72.00 98 LYS A CA 1
ATOM 719 C C . LYS A 1 98 ? 9.096 -13.913 -14.231 1.00 72.00 98 LYS A C 1
ATOM 721 O O . LYS A 1 98 ? 9.757 -14.904 -14.513 1.00 72.00 98 LYS A O 1
ATOM 726 N N . ALA A 1 99 ? 9.615 -12.689 -14.196 1.00 71.06 99 ALA A N 1
ATOM 727 C CA . ALA A 1 99 ? 11.029 -12.389 -14.396 1.00 71.06 99 ALA A CA 1
ATOM 728 C C . ALA A 1 99 ? 11.860 -12.485 -13.099 1.00 71.06 99 ALA A C 1
ATOM 730 O O . ALA A 1 99 ? 13.039 -12.138 -13.121 1.00 71.06 99 ALA A O 1
ATOM 731 N N . GLY A 1 100 ? 11.267 -12.921 -11.979 1.00 61.97 100 GLY A N 1
ATOM 732 C CA . GLY A 1 100 ? 11.927 -12.935 -10.673 1.00 61.97 100 GLY A CA 1
ATOM 733 C C . GLY A 1 100 ? 12.192 -11.528 -10.134 1.00 61.97 100 GLY A C 1
ATOM 734 O O . GLY A 1 100 ? 13.217 -11.293 -9.495 1.00 61.97 100 GLY A O 1
ATOM 735 N N . LEU A 1 101 ? 11.327 -10.563 -10.469 1.00 63.50 101 LEU A N 1
ATOM 736 C CA . LEU A 1 101 ? 11.348 -9.183 -9.979 1.00 63.50 101 LEU A CA 1
ATOM 737 C C . LEU A 1 101 ? 10.117 -8.928 -9.098 1.00 63.50 101 LEU A C 1
ATOM 739 O O . LEU A 1 101 ? 9.006 -9.331 -9.447 1.00 63.50 101 LEU A O 1
ATOM 743 N N . GLY A 1 102 ? 10.298 -8.168 -8.014 1.00 62.34 102 GLY A N 1
ATOM 744 C CA . GLY A 1 102 ? 9.237 -7.841 -7.065 1.00 62.34 102 GLY A CA 1
ATOM 745 C C . GLY A 1 102 ? 7.994 -7.256 -7.746 1.00 62.34 102 GLY A C 1
ATOM 746 O O . GLY A 1 102 ? 8.062 -6.314 -8.544 1.00 62.34 102 GLY A O 1
ATOM 747 N N . GLY A 1 103 ? 6.826 -7.832 -7.443 1.00 60.56 103 GLY A N 1
ATOM 748 C CA . GLY A 1 103 ? 5.523 -7.388 -7.961 1.00 60.56 103 GLY A CA 1
ATOM 749 C C . GLY A 1 103 ? 4.979 -6.107 -7.305 1.00 60.56 103 GLY A C 1
ATOM 750 O O . GLY A 1 103 ? 3.872 -5.664 -7.632 1.00 60.56 103 GLY A O 1
ATOM 751 N N . ASP A 1 104 ? 5.734 -5.538 -6.371 1.00 58.97 104 ASP A N 1
ATOM 752 C CA . ASP A 1 104 ? 5.472 -4.374 -5.518 1.00 58.97 104 ASP A CA 1
ATOM 753 C C . ASP A 1 104 ? 6.077 -3.065 -6.062 1.00 58.97 104 ASP A C 1
ATOM 755 O O . ASP A 1 104 ? 5.776 -1.989 -5.548 1.00 58.97 104 ASP A O 1
ATOM 759 N N . ALA A 1 105 ? 6.839 -3.122 -7.162 1.00 65.94 105 ALA A N 1
ATOM 760 C CA . ALA A 1 105 ? 7.436 -1.970 -7.849 1.00 65.94 105 ALA A CA 1
ATOM 761 C C . ALA A 1 105 ? 6.406 -1.097 -8.610 1.00 65.94 105 ALA A C 1
ATOM 763 O O . ALA A 1 105 ? 6.579 -0.737 -9.779 1.00 65.94 105 ALA A O 1
ATOM 764 N N . PHE A 1 106 ? 5.302 -0.745 -7.953 1.00 69.31 106 PHE A N 1
ATOM 765 C CA . PHE A 1 106 ? 4.178 0.009 -8.506 1.00 69.31 106 PHE A CA 1
ATOM 766 C C . PHE A 1 106 ? 4.621 1.343 -9.119 1.00 69.31 106 PHE A C 1
ATOM 768 O O . PHE A 1 106 ? 4.274 1.664 -10.257 1.00 69.31 106 PHE A O 1
ATOM 775 N N . GLY A 1 107 ? 5.464 2.087 -8.395 1.00 68.44 107 GLY A N 1
ATOM 776 C CA . GLY A 1 107 ? 5.993 3.374 -8.846 1.00 68.44 107 GLY A CA 1
ATOM 777 C C . GLY A 1 107 ? 6.910 3.270 -10.068 1.00 68.44 107 GLY A C 1
ATOM 778 O O . GLY A 1 107 ? 6.924 4.179 -10.896 1.00 68.44 107 GLY A O 1
ATOM 779 N N . GLU A 1 108 ? 7.649 2.170 -10.226 1.00 68.69 108 GLU A N 1
ATOM 780 C CA . GLU A 1 108 ? 8.498 1.943 -11.403 1.00 68.69 108 GLU A CA 1
ATOM 781 C C . GLU A 1 108 ? 7.677 1.571 -12.633 1.00 68.69 108 GLU A C 1
ATOM 783 O O . GLU A 1 108 ? 7.963 2.035 -13.734 1.00 68.69 108 GLU A O 1
ATOM 788 N N . ILE A 1 109 ? 6.636 0.752 -12.457 1.00 72.19 109 ILE A N 1
ATOM 789 C CA . ILE A 1 109 ? 5.737 0.380 -13.554 1.00 72.19 109 ILE A CA 1
ATOM 790 C C . ILE A 1 109 ? 5.011 1.622 -14.078 1.00 72.19 109 ILE A C 1
ATOM 792 O O . ILE A 1 109 ? 4.925 1.811 -15.295 1.00 72.19 109 ILE A O 1
ATOM 796 N N . ILE A 1 110 ? 4.516 2.476 -13.176 1.00 74.75 110 ILE A N 1
ATOM 797 C CA . ILE A 1 110 ? 3.864 3.736 -13.550 1.00 74.75 110 ILE A CA 1
ATOM 798 C C . ILE A 1 110 ? 4.854 4.660 -14.258 1.00 74.75 110 ILE A C 1
ATOM 800 O O . ILE A 1 110 ? 4.550 5.123 -15.357 1.00 74.75 110 ILE A O 1
ATOM 804 N N . ARG A 1 111 ? 6.051 4.879 -13.690 1.00 75.25 111 ARG A N 1
ATOM 805 C CA . ARG A 1 111 ? 7.082 5.718 -14.322 1.00 75.25 111 ARG A CA 1
ATOM 806 C C . ARG A 1 111 ? 7.467 5.205 -15.707 1.00 75.25 111 ARG A C 1
ATOM 808 O O . ARG A 1 111 ? 7.417 5.970 -16.661 1.00 75.25 111 ARG A O 1
ATOM 815 N N . GLY A 1 112 ? 7.756 3.912 -15.848 1.00 76.25 112 GLY A N 1
ATOM 816 C CA . GLY A 1 112 ? 8.138 3.318 -17.131 1.00 76.25 112 GLY A CA 1
ATOM 817 C C . GLY A 1 112 ? 7.053 3.457 -18.203 1.00 76.25 112 GLY A C 1
ATOM 818 O O . GLY A 1 112 ? 7.349 3.797 -19.349 1.00 76.25 112 GLY A O 1
ATOM 819 N N . LYS A 1 113 ? 5.778 3.262 -17.839 1.00 74.75 113 LYS A N 1
ATOM 820 C CA . LYS A 1 113 ? 4.651 3.470 -18.763 1.00 74.75 113 LYS A CA 1
ATOM 821 C C . LYS A 1 113 ? 4.453 4.943 -19.124 1.00 74.75 113 LYS A C 1
ATOM 823 O O . LYS A 1 113 ? 4.219 5.234 -20.295 1.00 74.75 113 LYS A O 1
ATOM 828 N N . ALA A 1 114 ? 4.572 5.856 -18.160 1.00 76.25 114 ALA A N 1
ATOM 829 C CA . ALA A 1 114 ? 4.475 7.295 -18.403 1.00 76.25 114 ALA A CA 1
ATOM 830 C C . ALA A 1 114 ? 5.585 7.780 -19.351 1.00 76.25 114 ALA A C 1
ATOM 832 O O . ALA A 1 114 ? 5.303 8.472 -20.328 1.00 76.25 114 ALA A O 1
ATOM 833 N N . SER A 1 115 ? 6.827 7.338 -19.134 1.00 76.44 115 SER A N 1
ATOM 834 C CA . SER A 1 115 ? 7.960 7.645 -20.013 1.00 76.44 115 SER A CA 1
ATOM 835 C C . SER A 1 115 ? 7.757 7.106 -21.433 1.00 76.44 115 SER A C 1
ATOM 837 O O . SER A 1 115 ? 8.012 7.819 -22.401 1.00 76.44 115 SER A O 1
ATOM 839 N N . ALA A 1 116 ? 7.244 5.879 -21.581 1.00 79.12 116 ALA A N 1
ATOM 840 C CA . ALA A 1 116 ? 6.955 5.299 -22.894 1.00 79.12 116 ALA A CA 1
ATOM 841 C C . ALA A 1 116 ? 5.853 6.064 -23.649 1.00 79.12 116 ALA A C 1
ATOM 843 O O . ALA A 1 116 ? 5.968 6.285 -24.859 1.00 79.12 116 ALA A O 1
ATOM 844 N N . LEU A 1 117 ? 4.806 6.498 -22.938 1.00 79.50 117 LEU A N 1
ATOM 845 C CA . LEU A 1 117 ? 3.729 7.313 -23.500 1.00 79.50 117 LEU A CA 1
ATOM 846 C C . LEU A 1 117 ? 4.263 8.669 -23.988 1.00 79.50 117 LEU A C 1
ATOM 848 O O . LEU A 1 117 ? 4.019 9.048 -25.134 1.00 79.50 117 LEU A O 1
ATOM 852 N N . LEU A 1 118 ? 5.041 9.360 -23.149 1.00 78.81 118 LEU A N 1
ATOM 853 C CA . LEU A 1 118 ? 5.659 10.648 -23.476 1.00 78.81 118 LEU A CA 1
ATOM 854 C C . LEU A 1 118 ? 6.586 10.542 -24.694 1.00 78.81 118 LEU A C 1
ATOM 856 O O . LEU A 1 118 ? 6.485 11.353 -25.613 1.00 78.81 118 LEU A O 1
ATOM 860 N N .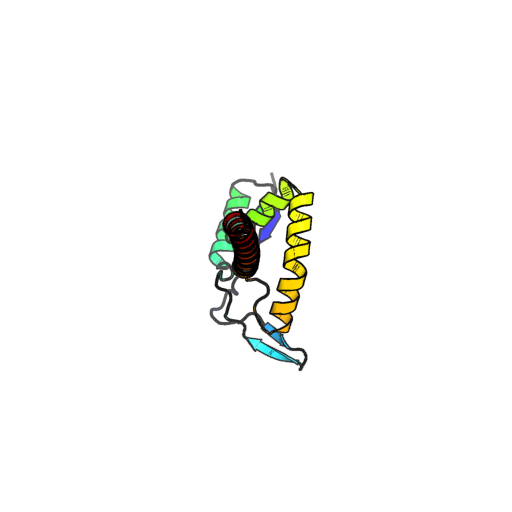 ALA A 1 119 ? 7.417 9.499 -24.763 1.00 82.00 119 ALA A N 1
ATOM 861 C CA . ALA A 1 119 ? 8.284 9.248 -25.915 1.00 82.00 119 ALA A CA 1
ATOM 862 C C . ALA A 1 119 ? 7.492 8.947 -27.205 1.00 82.00 119 ALA A C 1
ATOM 864 O O . ALA A 1 119 ? 7.931 9.267 -28.313 1.00 82.00 119 ALA A O 1
ATOM 865 N N . GLY A 1 120 ? 6.318 8.318 -27.097 1.00 82.81 120 GLY A N 1
ATOM 866 C CA . GLY A 1 120 ? 5.400 8.120 -28.223 1.00 82.81 120 GLY A CA 1
ATOM 867 C C . GLY A 1 120 ? 4.798 9.435 -28.727 1.00 82.81 120 GLY A C 1
ATOM 868 O O . GLY A 1 120 ? 4.785 9.691 -29.933 1.00 82.81 120 GLY A O 1
ATOM 869 N N . LEU A 1 121 ? 4.362 10.290 -27.803 1.00 82.31 121 LEU A N 1
ATOM 870 C CA . LEU A 1 121 ? 3.808 11.615 -28.092 1.00 82.31 121 LEU A CA 1
ATOM 871 C C . LEU A 1 121 ? 4.845 12.538 -28.743 1.00 82.31 121 LEU A C 1
ATOM 873 O O . LEU A 1 121 ? 4.572 13.129 -29.786 1.00 82.31 121 LEU A O 1
ATOM 877 N N . GLN A 1 122 ? 6.063 12.586 -28.199 1.00 85.12 122 GLN A N 1
ATOM 878 C CA . GLN A 1 122 ? 7.166 13.364 -28.771 1.00 85.12 122 GLN A CA 1
ATOM 879 C C . GLN A 1 122 ? 7.516 12.923 -30.198 1.00 85.12 122 GLN A C 1
ATOM 881 O O . GLN A 1 122 ? 7.752 13.767 -31.062 1.00 85.12 122 GLN A O 1
ATOM 886 N N . ARG A 1 123 ? 7.506 11.613 -30.483 1.00 84.81 123 ARG A N 1
ATOM 887 C CA . ARG A 1 123 ? 7.732 11.099 -31.846 1.00 84.81 123 ARG A CA 1
ATOM 888 C C . ARG A 1 123 ? 6.631 11.522 -32.819 1.00 84.81 123 ARG A C 1
ATOM 890 O O . ARG A 1 123 ? 6.951 11.916 -33.937 1.00 84.81 123 ARG A O 1
ATOM 897 N N . ARG A 1 124 ? 5.360 11.501 -32.400 1.00 83.25 124 ARG A N 1
ATOM 898 C CA . ARG A 1 124 ? 4.239 11.982 -33.231 1.00 83.25 124 ARG A CA 1
ATOM 899 C C . ARG A 1 124 ? 4.334 13.476 -33.523 1.00 83.25 124 ARG A C 1
ATOM 901 O O . ARG A 1 124 ? 4.152 13.872 -34.669 1.00 83.25 124 ARG A O 1
ATOM 908 N N . LEU A 1 125 ? 4.666 14.284 -32.517 1.00 84.94 125 LEU A N 1
ATOM 909 C CA . LEU A 1 125 ? 4.850 15.727 -32.686 1.00 84.94 125 LEU A CA 1
ATOM 910 C C . LEU A 1 125 ? 5.996 16.034 -33.657 1.00 84.94 125 LEU A C 1
ATOM 912 O O . LEU A 1 125 ? 5.828 16.841 -34.567 1.00 84.94 125 LEU A O 1
ATOM 916 N N . ARG A 1 126 ? 7.130 15.332 -33.530 1.00 83.06 126 ARG A N 1
ATOM 917 C CA . ARG A 1 126 ? 8.265 15.462 -34.458 1.00 83.06 126 ARG A CA 1
ATOM 918 C C . ARG A 1 126 ? 7.915 15.059 -35.889 1.00 83.06 126 ARG A C 1
ATOM 920 O O . ARG A 1 126 ? 8.306 15.758 -36.816 1.00 83.06 126 ARG A O 1
ATOM 927 N N . TRP A 1 127 ? 7.174 13.968 -36.076 1.00 83.12 127 TRP A N 1
ATOM 928 C CA . TRP A 1 127 ? 6.718 13.546 -37.404 1.00 83.12 127 TRP A CA 1
ATOM 929 C C . TRP A 1 127 ? 5.772 14.575 -38.036 1.00 83.12 127 TRP A C 1
ATOM 931 O O . TRP A 1 127 ? 5.948 14.939 -39.195 1.00 83.12 127 TRP A O 1
ATOM 941 N N . SER A 1 128 ? 4.823 15.106 -37.258 1.00 79.31 128 SER A N 1
ATOM 942 C CA . SER A 1 128 ? 3.905 16.151 -37.723 1.00 79.31 128 SER A CA 1
ATOM 943 C C . SER A 1 128 ? 4.641 17.439 -38.100 1.00 79.31 128 SER A C 1
ATOM 945 O O . SER A 1 128 ? 4.329 18.041 -39.123 1.00 79.31 128 SER A O 1
ATOM 947 N N . ALA A 1 129 ? 5.638 17.843 -37.308 1.00 77.44 129 ALA A N 1
ATOM 948 C CA . ALA A 1 129 ? 6.461 19.016 -37.591 1.00 77.44 129 ALA A CA 1
ATOM 949 C C . ALA A 1 129 ? 7.335 18.828 -38.844 1.00 77.44 129 ALA A C 1
ATOM 951 O O . ALA A 1 129 ? 7.450 19.741 -39.656 1.00 77.44 129 ALA A O 1
ATOM 952 N N . GLY A 1 130 ? 7.906 17.634 -39.040 1.00 77.81 130 GLY A N 1
ATOM 953 C CA . GLY A 1 130 ? 8.660 17.302 -40.252 1.00 77.81 130 GLY A CA 1
ATOM 954 C C . GLY A 1 130 ? 7.790 17.320 -41.511 1.00 77.81 130 GLY A C 1
ATOM 955 O O . GLY A 1 130 ? 8.207 17.849 -42.536 1.00 77.81 130 GLY A O 1
ATOM 956 N N . LYS A 1 131 ? 6.553 16.815 -41.415 1.00 78.25 131 LYS A N 1
ATOM 957 C CA . LYS A 1 131 ? 5.586 16.845 -42.519 1.00 78.25 131 LYS A CA 1
ATOM 958 C C . LYS A 1 131 ? 5.147 18.273 -42.858 1.00 78.25 131 LYS A C 1
ATOM 960 O O . LYS A 1 131 ? 5.083 18.620 -44.027 1.00 78.25 131 LYS A O 1
ATOM 965 N N . ALA A 1 132 ? 4.903 19.110 -41.848 1.00 70.88 132 ALA A N 1
ATOM 966 C CA . ALA A 1 132 ? 4.557 20.517 -42.050 1.00 70.88 132 ALA A CA 1
ATOM 967 C C . ALA A 1 132 ? 5.691 21.308 -42.725 1.00 70.88 132 ALA A C 1
ATOM 969 O O . ALA A 1 132 ? 5.424 22.127 -43.596 1.00 70.88 132 ALA A O 1
ATOM 970 N N . LYS A 1 133 ? 6.951 21.027 -42.366 1.00 73.62 133 LYS A N 1
ATOM 971 C CA . LYS A 1 133 ? 8.116 21.665 -42.990 1.00 73.62 133 LYS A CA 1
ATOM 972 C C . LYS A 1 133 ? 8.287 21.260 -44.459 1.00 73.62 133 LYS A C 1
ATOM 974 O O . LYS A 1 133 ? 8.469 22.124 -45.298 1.00 73.62 133 LYS A O 1
ATOM 979 N N . SER A 1 134 ? 8.131 19.972 -44.771 1.00 71.56 134 SER A N 1
ATOM 980 C CA . SER A 1 134 ? 8.173 19.469 -46.153 1.00 71.56 134 SER A CA 1
ATOM 981 C C . SER A 1 134 ? 7.104 20.095 -47.054 1.00 71.56 134 SER A C 1
ATOM 983 O O . SER A 1 134 ? 7.395 20.364 -48.208 1.00 71.56 134 SER A O 1
ATOM 985 N N . VAL A 1 135 ? 5.895 20.341 -46.538 1.00 71.75 135 VAL A N 1
ATOM 986 C CA . VAL A 1 135 ? 4.820 21.001 -47.303 1.00 71.75 135 VAL A CA 1
ATOM 987 C C . VAL A 1 135 ? 5.102 22.494 -47.505 1.00 71.75 135 VAL A C 1
ATOM 989 O O . VAL A 1 135 ? 4.725 23.050 -48.528 1.00 71.75 135 VAL A O 1
ATOM 992 N N . ALA A 1 136 ? 5.759 23.151 -46.545 1.00 65.31 136 ALA A N 1
ATOM 993 C CA . ALA A 1 136 ? 6.138 24.558 -46.665 1.00 65.31 136 ALA A CA 1
ATOM 994 C C . ALA A 1 136 ? 7.307 24.786 -47.639 1.00 65.31 136 ALA A C 1
ATOM 996 O O . ALA A 1 136 ? 7.363 25.844 -48.248 1.00 65.31 136 ALA A O 1
ATOM 997 N N . ASP A 1 137 ? 8.211 23.812 -47.791 1.00 69.00 137 ASP A N 1
ATOM 998 C CA . ASP A 1 137 ? 9.340 23.880 -48.731 1.00 69.00 137 ASP A CA 1
ATOM 999 C C . ASP A 1 137 ? 8.917 23.592 -50.199 1.00 69.00 137 ASP A C 1
ATOM 1001 O O . ASP A 1 137 ? 9.689 23.855 -51.119 1.00 69.00 137 ASP A O 1
ATOM 1005 N N . GLU A 1 138 ? 7.713 23.045 -50.431 1.00 67.12 138 GLU A N 1
ATOM 1006 C CA . GLU A 1 138 ? 7.139 22.770 -51.767 1.00 67.12 138 GLU A CA 1
ATOM 1007 C C . GLU A 1 138 ? 6.269 23.918 -52.333 1.00 67.12 138 GLU A C 1
ATOM 1009 O O . GLU A 1 138 ? 5.825 23.827 -53.481 1.00 67.12 138 GLU A O 1
ATOM 1014 N N . LEU A 1 139 ? 6.019 24.981 -51.555 1.00 56.56 139 LEU A N 1
ATOM 1015 C CA . LEU A 1 139 ? 5.249 26.180 -51.939 1.00 56.56 139 LEU A CA 1
ATOM 1016 C C . LEU A 1 139 ? 6.168 27.370 -52.241 1.00 56.56 139 LEU A C 1
ATOM 1018 O O . LEU A 1 139 ? 5.818 28.137 -53.167 1.00 56.56 139 LEU A O 1
#

Organism: NCBI:txid121088

Secondary structure (DSSP, 8-state):
-----EEEE--EE-SSTT--EEEE-TTS-EEEE---SSPPEEHHHHHHHHHHHHHTT-SEEEE--TTHHHHHHHHHH-HHHHHHHHHHHHHHHHHHHHTT--TT-HHHHHHHHHHHHHHHHHHHHHHHHHHHHHHHTT-